Protein AF-A0A851HBV8-F1 (afdb_monomer_lite)

Structure (mmCIF, N/CA/C/O backbone):
data_AF-A0A851HBV8-F1
#
_entry.id   AF-A0A851HBV8-F1
#
loop_
_atom_site.group_PDB
_atom_site.id
_atom_site.type_symbol
_atom_site.label_atom_id
_atom_site.label_alt_id
_atom_site.label_comp_id
_atom_site.label_asym_id
_atom_site.label_entity_id
_atom_site.label_seq_id
_atom_site.pdbx_PDB_ins_code
_atom_site.Cartn_x
_atom_site.Cartn_y
_atom_site.Cartn_z
_atom_site.occupancy
_atom_site.B_iso_or_equiv
_atom_site.auth_seq_id
_atom_site.auth_comp_id
_atom_site.auth_asym_id
_atom_site.auth_atom_id
_atom_s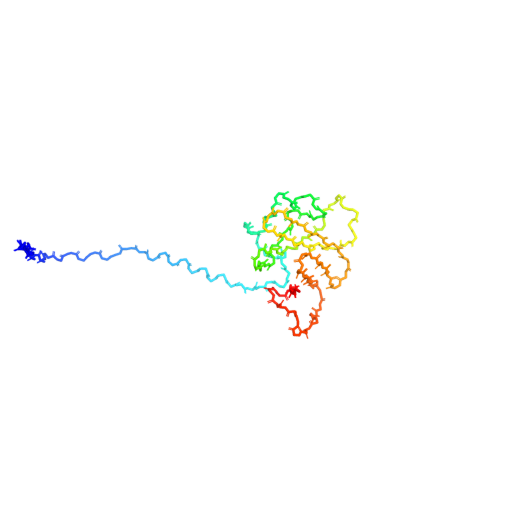ite.pdbx_PDB_model_num
ATOM 1 N N . MET A 1 1 ? -35.107 -44.841 36.735 1.00 39.03 1 MET A N 1
ATOM 2 C CA . MET A 1 1 ? -34.154 -45.216 37.810 1.00 39.03 1 MET A CA 1
ATOM 3 C C . MET A 1 1 ? -33.209 -46.276 37.234 1.00 39.03 1 MET A C 1
ATOM 5 O O . MET A 1 1 ? -33.694 -47.333 36.878 1.00 39.03 1 MET A O 1
ATOM 9 N N . LYS A 1 2 ? -32.027 -45.900 36.720 1.00 40.59 2 LYS A N 1
ATOM 10 C CA . LYS A 1 2 ? -30.672 -45.959 37.332 1.00 40.59 2 LYS A CA 1
ATOM 11 C C . LYS A 1 2 ? -30.175 -47.364 37.745 1.00 40.59 2 LYS A C 1
ATOM 13 O O . LYS A 1 2 ? -30.624 -47.878 38.761 1.00 40.59 2 LYS A O 1
ATOM 18 N N . LYS A 1 3 ? -29.166 -47.874 37.018 1.00 36.28 3 LYS A N 1
ATOM 19 C CA . LYS A 1 3 ? -27.883 -48.464 37.493 1.00 36.28 3 LYS A CA 1
ATOM 20 C C . LYS A 1 3 ? -27.018 -48.762 36.248 1.00 36.28 3 LYS A C 1
ATOM 22 O O . LYS A 1 3 ? -27.379 -49.621 35.462 1.00 36.28 3 LYS A O 1
ATOM 27 N N . ILE A 1 4 ? -26.148 -47.837 35.833 1.00 41.16 4 ILE A N 1
ATOM 28 C CA . ILE A 1 4 ? -24.715 -47.715 36.187 1.00 41.16 4 ILE A CA 1
ATOM 29 C C . ILE A 1 4 ? -23.929 -48.984 35.807 1.00 41.16 4 ILE A C 1
ATOM 31 O O . ILE A 1 4 ? -23.962 -49.968 36.539 1.00 41.16 4 ILE A O 1
ATOM 35 N N . LEU A 1 5 ? -23.199 -48.914 34.688 1.00 40.22 5 LEU A N 1
ATOM 36 C CA . LEU A 1 5 ? -22.133 -49.846 34.317 1.00 40.22 5 LEU A CA 1
ATOM 37 C C . LEU A 1 5 ? -20.806 -49.227 34.800 1.00 40.22 5 LEU A C 1
ATOM 39 O O . LEU A 1 5 ? -20.427 -48.158 34.322 1.00 40.22 5 LEU A O 1
ATOM 43 N N . ILE A 1 6 ? -20.153 -49.840 35.792 1.00 45.91 6 ILE A N 1
ATOM 44 C CA . ILE A 1 6 ? -18.807 -49.460 36.257 1.00 45.91 6 ILE A CA 1
ATOM 45 C C . ILE A 1 6 ? -17.784 -50.365 35.570 1.00 45.91 6 ILE A C 1
ATOM 47 O O . ILE A 1 6 ? -18.019 -51.555 35.387 1.00 45.91 6 ILE A O 1
ATOM 51 N N . GLN A 1 7 ? -16.681 -49.731 35.184 1.00 43.38 7 GLN A N 1
ATOM 52 C CA . GLN A 1 7 ? -15.511 -50.245 34.487 1.00 43.38 7 GLN A CA 1
ATOM 53 C C . GLN A 1 7 ? -14.809 -51.416 35.182 1.00 43.38 7 GLN A C 1
ATOM 55 O O . GLN A 1 7 ? -14.631 -51.393 36.398 1.00 43.38 7 GLN A O 1
ATOM 60 N N . ASP A 1 8 ? -14.256 -52.319 34.368 1.00 44.28 8 ASP A N 1
ATOM 61 C CA . ASP A 1 8 ? -13.096 -53.123 34.743 1.00 44.28 8 ASP A CA 1
ATOM 62 C C . ASP A 1 8 ? -11.832 -52.558 34.092 1.00 44.28 8 ASP A C 1
ATOM 64 O O . ASP A 1 8 ? -11.701 -52.416 32.876 1.00 44.28 8 ASP A O 1
ATOM 68 N N . ASN A 1 9 ? -10.907 -52.209 34.973 1.00 44.78 9 ASN A N 1
ATOM 69 C CA . ASN A 1 9 ? -9.621 -51.593 34.735 1.00 44.78 9 ASN A CA 1
ATOM 70 C C . ASN A 1 9 ? -8.567 -52.712 34.660 1.00 44.78 9 ASN A C 1
ATOM 72 O O . ASN A 1 9 ? -8.373 -53.422 35.647 1.00 44.78 9 ASN A O 1
ATOM 76 N N . LYS A 1 10 ? -7.863 -52.884 33.533 1.00 38.84 10 LYS A N 1
ATOM 77 C CA . LYS A 1 10 ? -6.617 -53.674 33.497 1.00 38.84 10 LYS A CA 1
ATOM 78 C C . LYS A 1 10 ? -5.538 -52.968 32.683 1.00 38.84 10 LYS A C 1
ATOM 80 O O . LYS A 1 10 ? -5.458 -53.077 31.466 1.00 38.84 10 LYS A O 1
ATOM 85 N N . LEU A 1 11 ? -4.701 -52.256 33.430 1.00 44.09 11 LEU A N 1
ATOM 86 C CA . LEU A 1 11 ? -3.399 -51.735 33.033 1.00 44.09 11 LEU A CA 1
ATOM 87 C C . LEU A 1 11 ? -2.348 -52.864 32.954 1.00 44.09 11 LEU A C 1
ATOM 89 O O . LEU A 1 11 ? -2.159 -53.593 33.927 1.00 44.09 11 LEU A O 1
ATOM 93 N N . GLY A 1 12 ? -1.572 -52.874 31.862 1.00 38.16 12 GLY A N 1
ATOM 94 C CA . GLY A 1 12 ? -0.159 -53.300 31.811 1.00 38.16 12 GLY A CA 1
ATOM 95 C C . GLY A 1 12 ? 0.157 -54.555 30.970 1.00 38.16 12 GLY A C 1
ATOM 96 O O . GLY A 1 12 ? -0.717 -55.409 30.850 1.00 38.16 12 GLY A O 1
ATOM 97 N N . PRO A 1 13 ? 1.393 -54.720 30.427 1.00 40.16 13 PRO A N 1
ATOM 98 C CA . PRO A 1 13 ? 2.624 -53.968 30.708 1.00 40.16 13 PRO A CA 1
ATOM 99 C C . PRO A 1 13 ? 3.348 -53.366 29.473 1.00 40.16 13 PRO A C 1
ATOM 101 O O . PRO A 1 13 ? 3.500 -53.985 28.430 1.00 40.16 13 PRO A O 1
ATOM 104 N N . LYS A 1 14 ? 3.877 -52.153 29.674 1.00 44.41 14 LYS A N 1
ATOM 105 C CA . LYS A 1 14 ? 5.171 -51.619 29.204 1.00 44.41 14 LYS A CA 1
ATOM 106 C C . LYS A 1 14 ? 5.765 -52.191 27.899 1.00 44.41 14 LYS A C 1
ATOM 108 O O . LYS A 1 14 ? 6.523 -53.155 27.922 1.00 44.41 14 LYS A O 1
ATOM 113 N N . THR A 1 15 ? 5.643 -51.438 26.809 1.00 42.94 15 THR A N 1
ATOM 114 C CA . THR A 1 15 ? 6.781 -51.235 25.898 1.00 42.94 15 THR A CA 1
ATOM 115 C C . THR A 1 15 ? 6.787 -49.779 25.462 1.00 42.94 15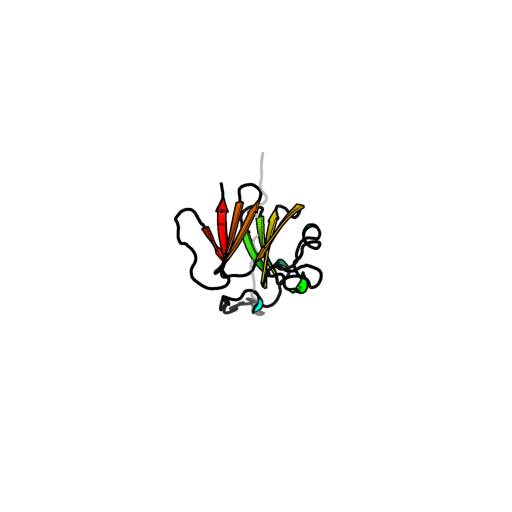 THR A C 1
ATOM 117 O O . THR A 1 15 ? 5.955 -49.323 24.687 1.00 42.94 15 THR A O 1
ATOM 120 N N . VAL A 1 16 ? 7.703 -49.040 26.077 1.00 49.28 16 VAL A N 1
ATOM 121 C CA . VAL A 1 16 ? 8.111 -47.697 25.688 1.00 49.28 16 VAL A CA 1
ATOM 122 C C . VAL A 1 16 ? 8.919 -47.848 24.404 1.00 49.28 16 VAL A C 1
ATOM 124 O O . VAL A 1 16 ? 9.991 -48.444 24.440 1.00 49.28 16 VAL A O 1
ATOM 127 N N . VAL A 1 17 ? 8.430 -47.304 23.293 1.00 46.03 17 VAL A N 1
ATOM 128 C CA . VAL A 1 17 ? 9.292 -46.874 22.188 1.00 46.03 17 VAL A CA 1
ATOM 129 C C . VAL A 1 17 ? 8.889 -45.446 21.868 1.00 46.03 17 VAL A C 1
ATOM 131 O O . VAL A 1 17 ? 7.913 -45.174 21.177 1.00 46.03 17 VAL A O 1
ATOM 134 N N . ALA A 1 18 ? 9.625 -44.541 22.502 1.00 48.31 18 ALA A N 1
ATOM 135 C CA . ALA A 1 18 ? 9.725 -43.151 22.122 1.00 48.31 18 ALA A CA 1
ATOM 136 C C . ALA A 1 18 ? 10.506 -43.050 20.806 1.00 48.31 18 ALA A C 1
ATOM 138 O O . ALA A 1 18 ? 11.498 -43.757 20.641 1.00 48.31 18 ALA A O 1
ATOM 139 N N . ALA A 1 19 ? 10.033 -42.162 19.933 1.00 42.09 19 ALA A N 1
ATOM 140 C CA . ALA A 1 19 ? 10.662 -41.515 18.774 1.00 42.09 19 ALA A CA 1
ATOM 141 C C . ALA A 1 19 ? 9.524 -41.360 17.749 1.00 42.09 19 ALA A C 1
ATOM 143 O O . ALA A 1 19 ? 8.840 -42.322 17.423 1.00 42.09 19 ALA A O 1
ATOM 144 N N . THR A 1 20 ? 9.204 -40.176 17.239 1.00 47.41 20 THR A N 1
ATOM 145 C CA . THR A 1 20 ? 10.055 -39.542 16.236 1.00 47.41 20 THR A CA 1
ATOM 146 C C . THR A 1 20 ? 9.422 -38.197 15.852 1.00 47.41 20 THR A C 1
ATOM 148 O O . THR A 1 20 ? 8.295 -38.157 15.372 1.00 47.41 20 THR A O 1
ATOM 151 N N . ILE A 1 21 ? 10.218 -37.143 16.053 1.00 56.66 21 ILE A N 1
ATOM 152 C CA . ILE A 1 21 ? 10.291 -35.878 15.303 1.00 56.66 21 ILE A CA 1
ATOM 153 C C . ILE A 1 21 ? 9.206 -34.819 15.571 1.00 56.66 21 ILE A C 1
ATOM 155 O O . ILE A 1 21 ? 8.151 -34.761 14.948 1.00 56.66 21 ILE A O 1
ATOM 159 N N . CYS A 1 22 ? 9.590 -33.879 16.442 1.00 45.09 22 CYS A N 1
ATOM 160 C CA . CYS A 1 22 ? 9.208 -32.475 16.355 1.00 45.09 22 CYS A CA 1
ATOM 161 C C . CYS A 1 22 ? 9.468 -31.940 14.939 1.00 45.09 22 CYS A C 1
ATOM 163 O O . CYS A 1 22 ? 10.625 -31.792 14.551 1.00 45.09 22 CYS A O 1
ATOM 165 N N . PHE A 1 23 ? 8.419 -31.566 14.211 1.00 45.81 23 PHE A N 1
ATOM 166 C CA . PHE A 1 23 ? 8.524 -30.554 13.159 1.00 45.81 23 PHE A CA 1
ATOM 167 C C . PHE A 1 23 ? 8.077 -29.216 13.757 1.00 45.81 23 PHE A C 1
ATOM 169 O O . PHE A 1 23 ? 6.993 -28.712 13.491 1.00 45.81 23 PHE A O 1
ATOM 176 N N . ILE A 1 24 ? 8.907 -28.663 14.645 1.00 52.72 24 ILE A N 1
ATOM 177 C CA . ILE A 1 24 ? 8.851 -27.229 14.923 1.00 52.72 24 ILE A CA 1
ATOM 178 C C . ILE A 1 24 ? 9.662 -26.614 13.790 1.00 52.72 24 ILE A C 1
ATOM 180 O O . ILE A 1 24 ? 10.889 -26.577 13.848 1.00 52.72 24 ILE A O 1
ATOM 184 N N . ALA A 1 25 ? 8.983 -26.223 12.713 1.00 48.97 25 ALA A N 1
ATOM 185 C CA . ALA A 1 25 ? 9.558 -25.298 11.754 1.00 48.97 25 ALA A CA 1
ATOM 186 C C . ALA A 1 25 ? 9.664 -23.951 12.471 1.00 48.97 25 ALA A C 1
ATOM 188 O O . ALA A 1 25 ? 8.754 -23.127 12.436 1.00 48.97 25 ALA A O 1
ATOM 189 N N . THR A 1 26 ? 10.754 -23.768 13.210 1.00 49.62 26 THR A N 1
ATOM 190 C CA . THR A 1 26 ? 11.169 -22.464 13.703 1.00 49.62 26 THR A CA 1
ATOM 191 C C . THR A 1 26 ? 11.565 -21.663 12.469 1.00 49.62 26 THR A C 1
ATOM 193 O O . THR A 1 26 ? 12.733 -21.620 12.088 1.00 49.62 26 THR A O 1
ATOM 196 N N . PHE A 1 27 ? 10.584 -21.044 11.813 1.00 48.28 27 PHE A N 1
ATOM 197 C CA . PHE A 1 27 ? 10.839 -19.880 10.980 1.00 48.28 27 PHE A CA 1
ATOM 198 C C . PHE A 1 27 ? 11.271 -18.761 11.926 1.00 48.28 27 PHE A C 1
ATOM 200 O O . PHE A 1 27 ? 10.517 -17.856 12.257 1.00 48.28 27 PHE A O 1
ATOM 207 N N . VAL A 1 28 ? 12.523 -18.829 12.380 1.00 50.31 28 VAL A N 1
ATOM 208 C CA . VAL A 1 28 ? 13.282 -17.619 12.673 1.00 50.31 28 VAL A CA 1
ATOM 209 C C . VAL A 1 28 ? 13.703 -17.087 11.307 1.00 50.31 28 VAL A C 1
ATOM 211 O O . VAL A 1 28 ? 14.871 -17.134 10.932 1.00 50.31 28 VAL A O 1
ATOM 214 N N . ALA A 1 29 ? 12.718 -16.644 10.522 1.00 47.22 29 ALA A N 1
ATOM 215 C CA . ALA A 1 29 ? 12.991 -15.613 9.550 1.00 47.22 29 ALA A CA 1
ATOM 216 C C . ALA A 1 29 ? 13.405 -14.426 10.414 1.00 47.22 29 ALA A C 1
ATOM 218 O O . ALA A 1 29 ? 12.596 -13.851 11.141 1.00 47.22 29 ALA A O 1
ATOM 219 N N . GLY A 1 30 ? 14.706 -14.148 10.449 1.00 40.41 30 GLY A N 1
ATOM 220 C CA . GLY A 1 30 ? 15.158 -12.837 10.860 1.00 40.41 30 GLY A CA 1
ATOM 221 C C . GLY A 1 30 ? 14.538 -11.865 9.873 1.00 40.41 30 GLY A C 1
ATOM 222 O O . GLY A 1 30 ? 15.116 -11.635 8.818 1.00 40.41 30 GLY A O 1
ATOM 223 N N . CYS A 1 31 ? 13.348 -11.352 10.191 1.00 54.41 31 CYS A N 1
ATOM 224 C CA . CYS A 1 31 ? 12.794 -10.184 9.537 1.00 54.41 31 CYS A CA 1
ATOM 225 C C . CYS A 1 31 ? 13.728 -9.027 9.886 1.00 54.41 31 CYS A C 1
ATOM 227 O O . CYS A 1 31 ? 13.485 -8.264 10.817 1.00 54.41 31 CYS A O 1
ATOM 229 N N . SER A 1 32 ? 14.830 -8.891 9.152 1.00 44.34 32 SER A N 1
ATOM 230 C CA . SER A 1 32 ? 15.247 -7.556 8.767 1.00 44.34 32 SER A CA 1
ATOM 231 C C . SER A 1 32 ? 14.098 -7.040 7.913 1.00 44.34 32 SER A C 1
ATOM 233 O O . SER A 1 32 ? 14.023 -7.353 6.728 1.00 44.34 32 SER A O 1
ATOM 235 N N . THR A 1 33 ? 13.135 -6.374 8.550 1.00 54.72 33 THR A N 1
ATOM 2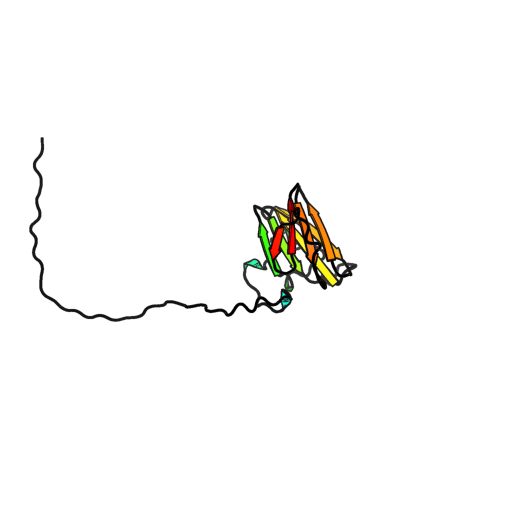36 C CA . THR A 1 33 ? 12.106 -5.613 7.853 1.00 54.72 33 THR A CA 1
ATOM 237 C C . THR A 1 33 ? 12.864 -4.601 7.006 1.00 54.72 33 THR A C 1
ATOM 239 O O . THR A 1 33 ? 13.348 -3.604 7.541 1.00 54.72 33 THR A O 1
ATOM 242 N N . SER A 1 34 ? 13.089 -4.919 5.727 1.00 58.59 34 SER A N 1
ATOM 243 C CA . SER A 1 34 ? 13.662 -3.947 4.802 1.00 58.59 34 SER A CA 1
ATOM 244 C C . SER A 1 34 ? 12.720 -2.753 4.782 1.00 58.59 34 SER A C 1
ATOM 246 O O . SER A 1 34 ? 11.499 -2.925 4.731 1.00 58.59 34 SER A O 1
ATOM 248 N N . GLU A 1 35 ? 13.287 -1.553 4.864 1.00 73.19 35 GLU A N 1
ATOM 249 C CA . GLU A 1 35 ? 12.526 -0.316 4.701 1.00 73.19 35 GLU A CA 1
ATOM 250 C C . GLU A 1 35 ? 11.981 -0.212 3.273 1.00 73.19 35 GLU A C 1
ATOM 252 O O . GLU A 1 35 ? 10.928 0.378 3.061 1.00 73.19 35 GLU A O 1
ATOM 257 N N . ASN A 1 36 ? 12.647 -0.847 2.305 1.00 82.88 36 ASN A N 1
ATOM 258 C CA . ASN A 1 36 ? 12.147 -0.965 0.949 1.00 82.88 36 ASN A CA 1
ATOM 259 C C . ASN A 1 36 ? 11.267 -2.228 0.807 1.00 82.88 36 ASN A C 1
ATOM 261 O O . ASN A 1 36 ? 11.783 -3.349 0.890 1.00 82.88 36 ASN A O 1
ATOM 265 N N . PRO A 1 37 ? 9.954 -2.089 0.543 1.00 83.31 37 PRO A N 1
ATOM 266 C CA . PRO A 1 37 ? 9.047 -3.230 0.412 1.00 83.31 37 PRO A CA 1
ATOM 267 C C . PRO A 1 37 ? 9.399 -4.144 -0.772 1.00 83.31 37 PRO A C 1
ATOM 269 O O . PRO A 1 37 ? 9.073 -5.330 -0.750 1.00 83.31 37 PRO A O 1
ATOM 272 N N . PHE A 1 38 ? 10.114 -3.641 -1.784 1.00 88.44 38 PHE A N 1
ATOM 273 C CA . PHE A 1 38 ? 10.474 -4.419 -2.974 1.00 88.44 38 PHE A CA 1
ATOM 274 C C . PHE A 1 38 ? 11.668 -5.362 -2.774 1.00 88.44 38 PHE A C 1
ATOM 276 O O . PHE A 1 38 ? 11.877 -6.242 -3.607 1.00 88.44 38 PHE A O 1
ATOM 283 N N . ASP A 1 39 ? 12.420 -5.223 -1.679 1.00 86.50 39 ASP A N 1
ATOM 284 C CA . ASP A 1 39 ? 13.537 -6.126 -1.361 1.00 86.50 39 ASP A CA 1
ATOM 285 C C . ASP A 1 39 ? 13.062 -7.462 -0.765 1.00 86.50 39 ASP A C 1
ATOM 287 O O . ASP A 1 39 ? 13.857 -8.386 -0.590 1.00 86.50 39 ASP A O 1
ATOM 291 N N . GLN A 1 40 ? 11.780 -7.553 -0.407 1.00 82.31 40 GLN A N 1
ATOM 292 C CA . GLN A 1 40 ? 11.181 -8.745 0.179 1.00 82.31 40 GLN A CA 1
ATOM 293 C C . GLN A 1 40 ? 10.734 -9.723 -0.917 1.00 82.31 40 GLN A C 1
ATOM 295 O O . GLN A 1 40 ? 10.272 -9.313 -1.994 1.00 82.31 40 GLN A O 1
ATOM 300 N N . ASP A 1 41 ? 10.860 -11.022 -0.621 1.00 88.12 41 ASP A N 1
ATOM 301 C CA . ASP A 1 41 ? 10.308 -12.089 -1.457 1.00 88.12 41 ASP A CA 1
ATOM 302 C C . ASP A 1 41 ? 8.790 -11.916 -1.581 1.00 88.12 41 ASP A C 1
ATOM 304 O O . ASP A 1 41 ? 8.116 -11.610 -0.597 1.00 88.12 41 ASP A O 1
ATOM 308 N N . ARG A 1 42 ? 8.249 -12.141 -2.786 1.00 88.31 42 ARG A N 1
ATOM 309 C CA . ARG A 1 42 ? 6.798 -12.092 -3.004 1.00 88.31 42 ARG A CA 1
ATOM 310 C C . ARG A 1 42 ? 6.083 -13.201 -2.246 1.00 88.31 42 ARG A C 1
ATOM 312 O O . ARG A 1 42 ? 6.537 -14.347 -2.219 1.00 88.31 42 ARG A O 1
ATOM 319 N N . SER A 1 43 ? 4.920 -12.859 -1.722 1.00 91.56 43 SER A N 1
ATOM 320 C CA . SER A 1 43 ? 3.978 -13.758 -1.071 1.00 91.56 43 SER A CA 1
ATOM 321 C C . SER A 1 43 ? 2.617 -13.736 -1.774 1.00 91.56 43 SER A C 1
ATOM 323 O O . SER A 1 43 ? 2.394 -12.946 -2.689 1.00 91.56 43 SER A O 1
ATOM 325 N N . ALA A 1 44 ? 1.707 -14.615 -1.349 1.00 92.44 44 ALA A N 1
ATOM 326 C CA . ALA A 1 44 ? 0.330 -14.617 -1.845 1.00 92.44 44 ALA A CA 1
ATOM 327 C C . ALA A 1 44 ? -0.431 -13.336 -1.461 1.00 92.44 44 ALA A C 1
ATOM 329 O O . ALA A 1 44 ? -1.333 -12.934 -2.184 1.00 92.44 44 ALA A O 1
ATOM 330 N N . ASP A 1 45 ? -0.035 -12.674 -0.370 1.00 91.75 45 ASP A N 1
ATOM 331 C CA . ASP A 1 45 ? -0.668 -11.433 0.083 1.00 91.75 45 ASP A CA 1
ATOM 332 C C . ASP A 1 45 ? -0.338 -10.254 -0.853 1.00 91.75 45 ASP A C 1
ATOM 334 O O . ASP A 1 45 ? -1.026 -9.245 -0.827 1.00 91.75 45 ASP A O 1
ATOM 338 N N . ASP A 1 46 ? 0.683 -10.377 -1.714 1.00 93.75 46 ASP A N 1
ATOM 339 C CA . ASP A 1 46 ? 1.071 -9.361 -2.706 1.00 93.75 46 ASP A CA 1
ATOM 340 C C . ASP A 1 46 ? 0.257 -9.429 -4.011 1.00 93.75 46 ASP A C 1
ATOM 342 O O . ASP A 1 46 ? 0.534 -8.686 -4.960 1.00 93.75 46 ASP A O 1
ATOM 346 N N . GLU A 1 47 ? -0.686 -10.364 -4.117 1.00 92.06 47 GLU A N 1
ATOM 347 C CA . GLU A 1 47 ? -1.567 -10.477 -5.274 1.00 92.06 47 GLU A CA 1
ATOM 348 C C . GLU A 1 47 ? -2.673 -9.420 -5.179 1.00 92.06 47 GLU A C 1
ATOM 350 O O . GLU A 1 47 ? -3.423 -9.369 -4.209 1.00 92.06 47 GLU A O 1
ATOM 355 N N . LEU A 1 48 ? -2.779 -8.558 -6.197 1.00 87.75 48 LEU A N 1
ATOM 356 C CA . LEU A 1 48 ? -3.914 -7.641 -6.291 1.00 87.75 48 LEU A CA 1
ATOM 357 C C . LEU A 1 48 ? -5.181 -8.430 -6.636 1.00 87.75 48 LEU A C 1
ATOM 359 O O . LEU A 1 48 ? -5.128 -9.318 -7.492 1.00 87.75 48 LEU A O 1
ATOM 363 N N . PRO A 1 49 ? -6.343 -8.064 -6.076 1.00 86.44 49 PRO A N 1
ATOM 364 C CA . PRO A 1 49 ? -7.600 -8.600 -6.560 1.00 86.44 49 PRO A CA 1
ATOM 365 C C . PRO A 1 49 ? -7.861 -8.139 -7.996 1.00 86.44 49 PRO A C 1
ATOM 367 O O . PRO A 1 49 ? -7.441 -7.060 -8.419 1.00 86.44 49 PRO A O 1
ATOM 370 N N . ALA A 1 50 ? -8.637 -8.930 -8.740 1.00 85.88 50 ALA A N 1
ATOM 371 C CA . ALA A 1 50 ? -8.939 -8.676 -10.152 1.00 85.88 50 ALA A CA 1
ATOM 372 C C . ALA A 1 50 ? -9.570 -7.291 -10.414 1.00 85.88 50 ALA A C 1
ATOM 374 O O . ALA A 1 50 ? -9.440 -6.733 -11.501 1.00 85.88 50 ALA A O 1
ATOM 375 N N . THR A 1 51 ? -10.253 -6.721 -9.417 1.00 77.75 51 THR A N 1
ATOM 376 C CA . THR A 1 51 ? -10.828 -5.367 -9.457 1.00 77.75 51 THR A CA 1
ATOM 377 C C . THR A 1 51 ? -9.766 -4.266 -9.499 1.00 77.75 51 THR A C 1
ATOM 379 O O . THR A 1 51 ? -10.054 -3.170 -9.978 1.00 77.75 51 THR A O 1
ATOM 382 N N . ALA A 1 52 ? -8.543 -4.560 -9.050 1.00 80.81 52 ALA A N 1
ATOM 383 C CA . ALA A 1 52 ? -7.404 -3.652 -9.027 1.00 80.81 52 ALA A CA 1
ATOM 384 C C . ALA A 1 52 ? -6.368 -3.904 -10.140 1.00 80.81 52 ALA A C 1
ATOM 386 O O . ALA A 1 52 ? -5.483 -3.078 -10.357 1.00 80.81 52 ALA A O 1
ATOM 387 N N . GLU A 1 53 ? -6.491 -4.982 -10.916 1.00 76.81 53 GLU A N 1
ATOM 388 C CA . GLU A 1 53 ? -5.556 -5.286 -12.013 1.00 76.81 53 GLU A CA 1
ATOM 389 C C . GLU A 1 53 ? -5.586 -4.260 -13.162 1.00 76.81 53 GLU A C 1
ATOM 391 O O . GLU A 1 53 ? -4.670 -4.216 -13.981 1.00 76.81 53 GLU A O 1
ATOM 396 N N . THR A 1 54 ? -6.630 -3.427 -13.249 1.00 74.81 54 THR A N 1
ATOM 397 C CA . THR A 1 54 ? -6.778 -2.419 -14.314 1.00 74.81 54 THR A CA 1
ATOM 398 C C . THR A 1 54 ? -6.123 -1.072 -14.003 1.00 74.81 54 THR A C 1
ATOM 400 O O . THR A 1 54 ? -6.224 -0.157 -14.823 1.00 74.81 54 THR A O 1
ATOM 403 N N . PHE A 1 55 ? -5.518 -0.911 -12.823 1.00 82.62 55 PHE A N 1
ATOM 404 C CA . PHE A 1 55 ? -4.875 0.341 -12.419 1.00 82.62 55 PHE A CA 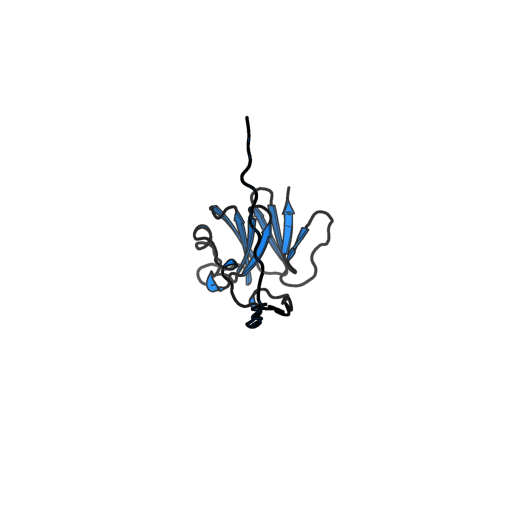1
ATOM 405 C C . PHE A 1 55 ? -3.567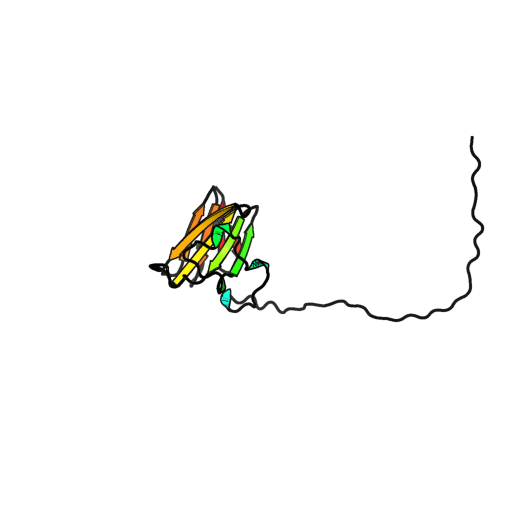 0.605 -13.160 1.00 82.62 55 PHE A C 1
ATOM 407 O O . PHE A 1 55 ? -3.008 -0.263 -13.831 1.00 82.62 55 PHE A O 1
ATOM 414 N N . ALA A 1 56 ? -3.063 1.830 -13.026 1.00 80.00 56 ALA A N 1
ATOM 415 C CA . ALA A 1 56 ? -1.779 2.236 -13.571 1.00 80.00 56 ALA A CA 1
ATOM 416 C C . ALA A 1 56 ? -0.581 1.588 -12.849 1.00 80.00 56 ALA A C 1
ATOM 418 O O . ALA A 1 56 ? 0.551 1.915 -13.194 1.00 80.00 56 ALA A O 1
ATOM 419 N N . ALA A 1 57 ? -0.796 0.630 -11.944 1.00 85.75 57 ALA A N 1
ATOM 420 C CA . ALA A 1 57 ? 0.205 -0.138 -11.216 1.00 85.75 57 ALA A CA 1
ATOM 421 C C . ALA A 1 57 ? 0.646 -1.413 -11.962 1.00 85.75 57 ALA A C 1
ATOM 423 O O . ALA A 1 57 ? -0.152 -2.109 -12.585 1.00 85.75 57 ALA A O 1
ATOM 424 N N . ASN A 1 58 ? 1.932 -1.756 -11.877 1.00 89.19 58 ASN A N 1
ATOM 425 C CA . ASN A 1 58 ? 2.466 -3.011 -12.393 1.00 89.19 58 ASN A CA 1
ATOM 426 C C . ASN A 1 58 ? 2.215 -4.150 -11.381 1.00 89.19 58 ASN A C 1
ATOM 428 O O . ASN A 1 58 ? 2.881 -4.175 -10.336 1.00 89.19 58 ASN A O 1
ATOM 432 N N . PRO A 1 59 ? 1.346 -5.132 -11.698 1.00 88.88 59 PRO A N 1
ATOM 433 C CA . PRO A 1 59 ? 0.954 -6.192 -10.765 1.00 88.88 59 PRO A CA 1
ATOM 434 C C . PRO A 1 59 ? 2.117 -7.108 -10.359 1.00 88.88 59 PRO A C 1
ATOM 436 O O . PRO A 1 59 ? 2.077 -7.746 -9.310 1.00 88.88 59 PRO A O 1
ATOM 439 N N . GLU A 1 60 ? 3.190 -7.162 -11.154 1.00 89.69 60 GLU A N 1
ATOM 440 C CA . GLU A 1 60 ? 4.379 -7.956 -10.825 1.00 89.69 60 GLU A CA 1
ATOM 441 C C . GLU A 1 60 ? 5.237 -7.327 -9.719 1.00 89.69 60 GLU A C 1
ATOM 443 O O . GLU A 1 60 ? 6.077 -7.985 -9.098 1.00 89.69 60 GLU A O 1
ATOM 448 N N . THR A 1 61 ? 5.026 -6.036 -9.475 1.00 91.62 61 THR A N 1
ATOM 449 C CA . THR A 1 61 ? 5.786 -5.249 -8.502 1.00 91.62 61 THR A CA 1
ATOM 450 C C . THR A 1 61 ? 4.994 -4.961 -7.243 1.00 91.62 61 THR A C 1
ATOM 452 O O . THR A 1 61 ? 5.576 -4.448 -6.295 1.00 91.62 61 THR A O 1
ATOM 455 N N . THR A 1 62 ? 3.708 -5.313 -7.212 1.00 93.19 62 THR A N 1
ATOM 456 C CA . THR A 1 62 ? 2.848 -5.111 -6.051 1.00 93.19 62 THR A CA 1
ATOM 457 C C . THR A 1 62 ? 3.473 -5.709 -4.797 1.00 93.19 62 THR A C 1
ATOM 459 O O . THR A 1 62 ? 4.033 -6.812 -4.820 1.00 93.19 62 THR A O 1
ATOM 462 N N . ARG A 1 63 ? 3.385 -4.955 -3.704 1.00 94.50 63 ARG A N 1
ATOM 463 C CA . ARG A 1 63 ? 3.673 -5.393 -2.345 1.00 94.50 63 ARG A CA 1
ATOM 464 C C . ARG A 1 63 ? 2.546 -4.974 -1.423 1.00 94.50 63 ARG A C 1
ATOM 466 O O . ARG A 1 63 ? 2.200 -3.791 -1.397 1.00 94.50 63 ARG A O 1
ATOM 473 N N . ASN A 1 64 ? 1.998 -5.920 -0.672 1.00 94.62 64 ASN A N 1
ATOM 474 C CA . ASN A 1 64 ? 1.086 -5.605 0.413 1.00 94.62 64 ASN A CA 1
ATOM 475 C C . ASN A 1 64 ? 1.888 -4.999 1.563 1.00 94.62 64 ASN A C 1
ATOM 477 O O . ASN A 1 64 ? 2.880 -5.552 2.035 1.00 94.62 64 ASN A O 1
ATOM 481 N N . LEU A 1 65 ? 1.489 -3.800 1.966 1.00 93.75 65 LEU A N 1
ATOM 482 C CA . LEU A 1 65 ? 2.111 -3.081 3.063 1.00 93.75 65 LEU A CA 1
ATOM 483 C C . LEU A 1 65 ? 1.456 -3.440 4.394 1.00 93.75 65 LEU A C 1
ATOM 485 O O . LEU A 1 65 ? 2.144 -3.529 5.412 1.00 93.75 65 LEU A O 1
ATOM 489 N N . SER A 1 66 ? 0.125 -3.542 4.402 1.00 94.75 66 SER A N 1
ATOM 490 C CA . SER A 1 66 ? -0.670 -3.875 5.578 1.00 94.75 66 SER A CA 1
ATOM 491 C C . SER A 1 66 ? -2.141 -4.096 5.223 1.00 94.75 66 SER A C 1
ATOM 493 O O . SER A 1 66 ? -2.618 -3.660 4.173 1.00 94.75 66 SER A O 1
ATOM 495 N N . THR A 1 67 ? -2.873 -4.650 6.185 1.00 94.12 67 THR A N 1
ATOM 496 C CA . THR A 1 67 ? -4.335 -4.746 6.195 1.00 94.12 67 THR A CA 1
ATOM 497 C C . THR A 1 67 ? -4.859 -4.065 7.459 1.00 94.12 67 THR A C 1
ATOM 499 O O . THR A 1 67 ? -4.311 -4.266 8.546 1.00 94.12 67 THR A O 1
ATOM 502 N N . TYR A 1 68 ? -5.919 -3.267 7.337 1.00 92.00 68 TYR A N 1
ATOM 503 C CA . TYR A 1 68 ? -6.593 -2.600 8.453 1.00 92.00 68 TYR A CA 1
ATOM 504 C C . TYR A 1 68 ? -8.100 -2.583 8.227 1.00 92.00 68 TYR A C 1
ATOM 506 O O . TYR A 1 68 ? -8.570 -2.064 7.217 1.00 92.00 68 TYR A O 1
ATOM 514 N N . ASP A 1 69 ? -8.855 -3.136 9.175 1.00 91.69 69 ASP A N 1
ATOM 515 C CA . ASP A 1 69 ? -10.289 -3.398 9.026 1.00 91.69 69 ASP A CA 1
ATOM 516 C C . ASP A 1 69 ? -10.598 -4.173 7.730 1.00 91.69 69 ASP A C 1
ATOM 518 O O . ASP A 1 69 ? -10.148 -5.309 7.581 1.00 91.69 69 ASP A O 1
ATOM 522 N N . ASN A 1 70 ? -11.364 -3.586 6.809 1.00 92.12 70 ASN A N 1
ATOM 523 C CA . ASN A 1 70 ? -11.698 -4.144 5.498 1.00 92.12 70 ASN A CA 1
ATOM 524 C C . ASN A 1 70 ? -10.843 -3.563 4.356 1.00 92.12 70 ASN A C 1
ATOM 526 O O . ASN A 1 70 ? -11.172 -3.765 3.186 1.00 92.12 70 ASN A O 1
ATOM 530 N N . PHE A 1 71 ? -9.764 -2.846 4.691 1.00 94.81 71 PHE A N 1
ATOM 531 C CA . PHE A 1 71 ? -8.865 -2.216 3.734 1.00 94.81 71 PHE A CA 1
ATOM 532 C C . PHE A 1 71 ? -7.516 -2.924 3.650 1.00 94.81 71 PHE A C 1
ATOM 534 O O . PHE A 1 71 ? -6.873 -3.207 4.662 1.00 94.81 71 PHE A O 1
ATOM 541 N N . GLU A 1 72 ? -7.039 -3.106 2.429 1.00 95.12 72 GLU A N 1
ATOM 542 C CA . GLU A 1 72 ? -5.691 -3.556 2.116 1.00 95.12 72 GLU A CA 1
ATOM 543 C C . GLU A 1 72 ? -4.925 -2.438 1.416 1.00 95.12 72 GLU A C 1
ATOM 545 O O . GLU A 1 72 ? -5.445 -1.746 0.536 1.00 95.12 72 GLU A O 1
ATOM 550 N N . PHE A 1 73 ? -3.675 -2.248 1.828 1.00 95.25 73 PHE A N 1
ATOM 551 C CA . PHE A 1 73 ? -2.821 -1.172 1.346 1.00 95.25 73 PHE A CA 1
ATOM 552 C C . PHE A 1 73 ? -1.655 -1.773 0.584 1.00 95.25 73 PHE A C 1
ATOM 554 O O . PHE A 1 73 ? -0.872 -2.540 1.145 1.00 95.25 73 PHE A O 1
ATOM 561 N N . PHE A 1 74 ? -1.497 -1.376 -0.673 1.00 95.19 74 PHE A N 1
ATOM 562 C CA . PHE A 1 74 ? -0.447 -1.894 -1.540 1.00 95.19 74 PHE A CA 1
ATOM 563 C C . PHE A 1 74 ? 0.425 -0.777 -2.088 1.00 95.19 74 PHE A C 1
ATOM 565 O O . PHE A 1 74 ? -0.037 0.339 -2.308 1.00 95.19 74 PHE A O 1
ATOM 572 N N . ILE A 1 75 ? 1.676 -1.103 -2.383 1.00 93.88 75 ILE A N 1
ATOM 573 C CA . ILE A 1 75 ? 2.560 -0.259 -3.183 1.00 93.88 75 ILE A CA 1
ATOM 574 C C . ILE A 1 75 ? 3.016 -1.025 -4.419 1.00 93.88 75 ILE A C 1
ATOM 576 O O . ILE A 1 75 ? 3.260 -2.228 -4.358 1.00 93.88 75 ILE A O 1
ATOM 580 N N . ALA A 1 76 ? 3.152 -0.333 -5.541 1.00 93.25 76 ALA A N 1
ATOM 581 C CA . ALA A 1 76 ? 3.648 -0.906 -6.783 1.00 93.25 76 ALA A CA 1
ATOM 582 C C . ALA A 1 76 ? 4.451 0.131 -7.573 1.00 93.25 76 ALA A C 1
ATOM 584 O O . ALA A 1 76 ? 4.295 1.336 -7.381 1.00 93.25 76 ALA A O 1
ATOM 585 N N . GLN A 1 77 ? 5.290 -0.334 -8.494 1.00 91.19 77 GLN A N 1
ATOM 586 C CA . GLN A 1 77 ? 5.811 0.523 -9.556 1.00 91.19 77 GLN A CA 1
ATOM 587 C C . GLN A 1 77 ? 4.702 0.790 -10.584 1.00 91.19 77 GLN A C 1
ATOM 589 O O . GLN A 1 77 ? 3.836 -0.069 -10.775 1.00 91.19 77 GLN A O 1
ATOM 594 N N . PRO A 1 78 ? 4.722 1.926 -11.292 1.00 90.00 78 PRO A N 1
ATOM 595 C CA . PRO A 1 78 ? 3.790 2.169 -12.381 1.00 90.00 78 PRO A CA 1
ATOM 596 C C . PRO A 1 78 ? 3.942 1.143 -13.515 1.00 90.00 78 PRO A C 1
ATOM 598 O O . PRO A 1 78 ? 5.035 0.671 -13.837 1.00 90.00 78 PRO A O 1
ATOM 601 N N . SER A 1 79 ? 2.831 0.820 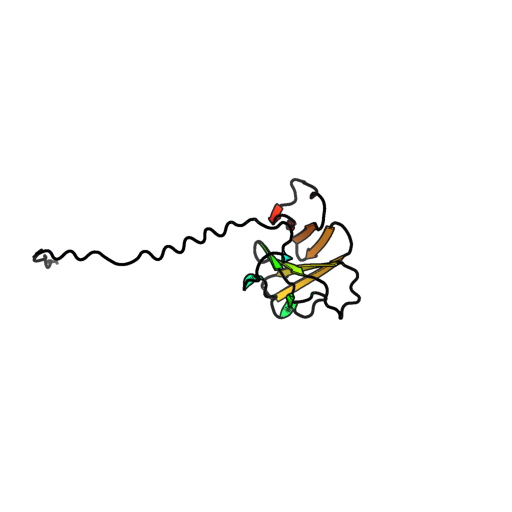-14.164 1.00 86.06 79 SER A N 1
ATOM 602 C CA . SER A 1 79 ? 2.778 0.077 -15.419 1.00 86.06 79 SER A CA 1
ATOM 603 C C . SER A 1 79 ? 3.285 0.943 -16.577 1.00 86.06 79 SER A C 1
ATOM 605 O O . SER A 1 79 ? 3.039 2.145 -16.639 1.00 86.06 79 SER A O 1
ATOM 607 N N . SER A 1 80 ? 3.943 0.322 -17.559 1.00 70.62 80 SER A N 1
ATOM 608 C CA . SER A 1 80 ? 4.472 1.012 -18.749 1.00 70.62 80 SER A CA 1
ATOM 609 C C . SER A 1 80 ? 3.403 1.645 -19.651 1.00 70.62 80 SER A C 1
ATOM 611 O O . SER A 1 80 ? 3.739 2.358 -20.592 1.00 70.62 80 SER A O 1
ATOM 613 N N . SER A 1 81 ? 2.129 1.312 -19.434 1.00 59.94 81 SER A N 1
ATOM 614 C CA . SER A 1 81 ? 0.974 1.825 -20.181 1.00 59.94 81 SER A CA 1
ATOM 615 C C . SER A 1 81 ? 0.347 3.070 -19.562 1.00 59.94 81 SER A C 1
ATOM 617 O O . SER A 1 81 ? -0.492 3.697 -20.206 1.00 59.94 81 SER A O 1
ATOM 619 N N . ALA A 1 82 ? 0.715 3.411 -18.330 1.00 55.47 82 ALA A N 1
ATOM 620 C CA . ALA A 1 82 ? 0.284 4.644 -17.708 1.00 55.47 82 ALA A CA 1
ATOM 621 C C . ALA A 1 82 ? 1.154 5.795 -18.220 1.00 55.47 82 ALA A C 1
ATOM 623 O O . ALA A 1 82 ? 2.368 5.644 -18.341 1.00 55.47 82 ALA A O 1
ATOM 624 N N . ASP A 1 83 ? 0.555 6.958 -18.476 1.00 54.94 83 ASP A N 1
ATOM 625 C CA . ASP A 1 83 ? 1.268 8.239 -18.558 1.00 54.94 83 ASP A CA 1
ATOM 626 C C . ASP A 1 83 ? 1.855 8.555 -17.163 1.00 54.94 83 ASP A C 1
ATOM 628 O O . ASP A 1 83 ? 1.379 9.450 -16.469 1.00 54.94 83 ASP A O 1
ATOM 632 N N . SER A 1 84 ? 2.780 7.725 -16.676 1.00 55.84 84 SER A N 1
ATOM 633 C CA . SER A 1 84 ? 3.089 7.545 -15.259 1.00 55.84 84 SER A CA 1
ATOM 634 C C . SER A 1 84 ? 3.727 8.803 -14.674 1.00 55.84 84 SER A C 1
ATOM 636 O O . SER A 1 84 ? 4.928 9.020 -14.802 1.00 55.84 84 SER A O 1
ATOM 638 N N . GLN A 1 85 ? 2.897 9.629 -14.034 1.00 61.91 85 GLN A N 1
ATOM 639 C CA . GLN A 1 85 ? 3.253 10.850 -13.300 1.00 61.91 85 GLN A CA 1
ATOM 640 C C . GLN A 1 85 ? 3.872 10.529 -11.920 1.00 61.91 85 GLN A C 1
ATOM 642 O O . GLN A 1 85 ? 3.526 11.168 -10.927 1.00 61.91 85 GLN A O 1
ATOM 647 N N . GLY A 1 86 ? 4.706 9.488 -11.817 1.00 71.12 86 GLY A N 1
ATOM 648 C CA . GLY A 1 86 ? 5.194 8.995 -10.529 1.00 71.12 86 GLY A CA 1
ATOM 649 C C . GLY A 1 86 ? 6.204 7.860 -10.607 1.00 71.12 86 GLY A C 1
ATOM 650 O O . GLY A 1 86 ? 6.246 7.140 -11.601 1.00 71.12 86 GLY A O 1
ATOM 651 N N . ASP A 1 87 ? 6.965 7.678 -9.524 1.00 84.75 87 ASP A N 1
ATOM 652 C CA . ASP A 1 87 ? 7.919 6.571 -9.358 1.00 84.75 87 ASP A CA 1
ATOM 653 C C . ASP A 1 87 ? 7.276 5.342 -8.698 1.00 84.75 87 ASP A C 1
ATOM 655 O O . ASP A 1 87 ? 7.701 4.213 -8.943 1.00 84.75 87 ASP A O 1
ATOM 659 N N . LEU A 1 88 ? 6.239 5.553 -7.878 1.00 90.19 88 LEU A N 1
ATOM 660 C CA . LEU A 1 88 ? 5.438 4.509 -7.237 1.00 90.19 88 LEU A CA 1
ATOM 661 C C . LEU A 1 88 ? 3.948 4.874 -7.255 1.00 90.19 88 LEU A C 1
ATOM 663 O O . LEU A 1 88 ? 3.569 6.039 -7.401 1.00 90.19 88 LEU A O 1
ATOM 667 N N . CYS A 1 89 ? 3.118 3.856 -7.058 1.00 92.19 89 CYS A N 1
ATOM 668 C CA . CYS A 1 89 ? 1.673 3.941 -6.915 1.00 92.19 89 CYS A CA 1
ATOM 669 C C . CYS A 1 89 ? 1.256 3.301 -5.590 1.00 92.19 89 CYS A C 1
ATOM 671 O O . CYS A 1 89 ? 1.617 2.155 -5.319 1.00 92.19 89 CYS A O 1
ATOM 673 N N . LEU A 1 90 ? 0.503 4.043 -4.778 1.00 93.81 90 LEU A N 1
ATOM 674 C CA . LEU A 1 90 ? -0.160 3.555 -3.571 1.00 93.81 90 LEU A CA 1
ATOM 675 C C . LEU A 1 90 ? -1.595 3.177 -3.930 1.00 93.81 90 LEU A C 1
ATOM 677 O O . LEU A 1 90 ? -2.312 3.973 -4.542 1.00 93.81 90 LEU A O 1
ATOM 681 N N . LEU A 1 91 ? -2.011 1.984 -3.523 1.00 94.50 91 LEU A N 1
ATOM 682 C CA . LEU A 1 91 ? -3.357 1.479 -3.734 1.00 94.50 91 LEU A CA 1
ATOM 683 C C . LEU A 1 91 ? -4.030 1.204 -2.393 1.00 94.50 91 LEU A C 1
ATOM 685 O O . LEU A 1 91 ? -3.396 0.711 -1.459 1.00 94.50 91 LEU A O 1
ATOM 689 N N . ILE A 1 92 ? -5.323 1.504 -2.330 1.00 95.00 92 ILE A N 1
ATOM 690 C CA . ILE A 1 92 ? -6.221 1.053 -1.269 1.00 95.00 92 ILE A CA 1
ATOM 691 C C . ILE A 1 92 ? -7.280 0.174 -1.916 1.00 95.00 92 ILE A C 1
ATOM 693 O O . ILE A 1 92 ? -7.952 0.622 -2.847 1.00 95.00 92 ILE A O 1
ATOM 697 N N . VAL A 1 93 ? -7.445 -1.038 -1.403 1.00 93.69 93 VAL A N 1
ATOM 698 C CA . VAL A 1 93 ? -8.496 -1.979 -1.791 1.00 93.69 93 VAL A CA 1
ATOM 699 C C . VAL A 1 93 ? -9.429 -2.182 -0.602 1.00 93.69 93 VAL A C 1
ATOM 701 O O . VAL A 1 93 ? -8.961 -2.398 0.505 1.00 93.69 93 VAL A O 1
ATOM 704 N N . GLU A 1 94 ? -10.737 -2.115 -0.825 1.00 92.19 94 GLU A N 1
ATOM 705 C CA . GLU A 1 94 ? -11.783 -2.363 0.166 1.00 92.19 94 GLU A CA 1
ATOM 706 C C . GLU A 1 94 ? -12.613 -3.589 -0.231 1.00 92.19 94 GLU A C 1
ATOM 708 O O . GLU A 1 94 ? -13.226 -3.603 -1.309 1.00 92.19 94 GLU A O 1
ATOM 713 N N . ASP A 1 95 ? -12.649 -4.596 0.649 1.00 87.25 95 ASP A N 1
ATOM 714 C CA . ASP A 1 95 ? -13.434 -5.836 0.505 1.00 87.25 95 ASP A CA 1
ATOM 715 C C . ASP A 1 95 ? -13.281 -6.532 -0.869 1.00 87.25 95 ASP A C 1
ATOM 717 O O . ASP A 1 95 ? -14.244 -7.101 -1.382 1.00 87.25 95 ASP A O 1
ATOM 721 N N . ASP A 1 96 ? -12.111 -6.442 -1.515 1.00 80.94 96 ASP A N 1
ATOM 722 C CA . ASP A 1 96 ? -11.844 -6.906 -2.894 1.00 80.94 96 ASP A CA 1
ATOM 723 C C . ASP A 1 96 ? -12.745 -6.294 -3.989 1.00 80.94 96 ASP A C 1
ATOM 725 O O . ASP A 1 96 ? -12.694 -6.689 -5.159 1.00 80.94 96 ASP A O 1
ATOM 729 N N . ILE A 1 97 ? -13.592 -5.323 -3.644 1.00 79.81 97 ILE A N 1
ATOM 730 C CA . ILE A 1 97 ? -14.651 -4.800 -4.517 1.00 79.81 97 ILE A CA 1
ATOM 731 C C . ILE A 1 97 ? -14.266 -3.440 -5.079 1.00 79.81 97 ILE A C 1
ATOM 733 O O . ILE A 1 97 ? -14.441 -3.190 -6.274 1.00 79.81 97 ILE A O 1
ATOM 737 N N . THR A 1 98 ? -13.782 -2.553 -4.214 1.00 84.12 98 THR A N 1
ATOM 738 C CA . THR A 1 98 ? -13.470 -1.173 -4.583 1.00 84.12 98 THR A CA 1
ATOM 739 C C . THR A 1 98 ? -11.992 -0.950 -4.401 1.00 84.12 98 THR A C 1
ATOM 741 O O . THR A 1 98 ? -11.448 -1.248 -3.348 1.00 84.12 98 THR A O 1
ATOM 744 N N . ALA A 1 99 ? -11.341 -0.390 -5.407 1.00 88.31 99 ALA A N 1
ATOM 745 C CA . ALA A 1 99 ? -9.940 -0.046 -5.307 1.00 88.31 99 ALA A CA 1
ATOM 746 C C . ALA A 1 99 ? -9.713 1.376 -5.817 1.00 88.31 99 ALA A C 1
ATOM 748 O O . ALA A 1 99 ? -10.420 1.862 -6.701 1.00 88.31 99 ALA A O 1
ATOM 749 N N . THR A 1 100 ? -8.783 2.078 -5.181 1.00 91.56 100 THR A N 1
ATOM 750 C CA . THR A 1 100 ? -8.383 3.443 -5.533 1.00 91.56 100 THR A CA 1
ATOM 751 C C . THR A 1 100 ? -6.867 3.487 -5.595 1.00 91.56 100 THR A C 1
ATOM 753 O O . THR A 1 100 ? -6.194 2.899 -4.751 1.00 91.56 100 THR A O 1
ATOM 756 N N . GLU A 1 101 ? -6.336 4.209 -6.573 1.00 92.00 101 GLU A N 1
ATOM 757 C CA . GLU A 1 101 ? -4.905 4.363 -6.808 1.00 92.00 101 GLU A CA 1
ATOM 758 C C . GLU A 1 101 ? -4.510 5.844 -6.790 1.00 92.00 101 GLU A C 1
ATOM 760 O O . GLU A 1 101 ? -5.255 6.712 -7.252 1.00 92.00 101 GLU A O 1
ATOM 765 N N . SER A 1 102 ? -3.304 6.116 -6.295 1.00 91.50 102 SER A N 1
ATOM 766 C CA . SER A 1 102 ? -2.601 7.382 -6.470 1.00 91.50 102 SER A CA 1
ATOM 767 C C . SER A 1 102 ? -1.139 7.091 -6.804 1.00 91.50 102 SER A C 1
ATOM 769 O O . SER A 1 102 ? -0.451 6.430 -6.027 1.00 91.50 102 SER A O 1
ATOM 771 N N . CYS A 1 103 ? -0.663 7.577 -7.950 1.00 90.31 103 CYS A N 1
ATOM 772 C CA . CYS A 1 103 ? 0.754 7.543 -8.315 1.00 90.31 103 CYS A CA 1
ATOM 773 C C . CYS A 1 103 ? 1.336 8.946 -8.191 1.00 90.31 103 CYS A C 1
ATOM 775 O O . CYS A 1 103 ? 0.675 9.923 -8.549 1.00 90.31 103 CYS A O 1
ATOM 777 N N . GLY A 1 104 ? 2.569 9.054 -7.707 1.00 86.00 104 GLY A N 1
ATOM 778 C CA . GLY A 1 104 ? 3.194 10.356 -7.503 1.00 86.00 104 GLY A CA 1
ATOM 779 C C . GLY A 1 104 ? 4.713 10.321 -7.532 1.00 86.00 104 GLY A C 1
ATOM 780 O O . GLY A 1 104 ? 5.339 9.278 -7.337 1.00 86.00 104 GLY A O 1
ATOM 781 N N . GLU A 1 105 ? 5.288 11.493 -7.791 1.00 77.50 105 GLU A N 1
ATOM 782 C CA . GLU A 1 105 ? 6.713 11.793 -7.652 1.00 77.50 105 GLU A CA 1
ATOM 783 C C . GLU A 1 105 ? 6.933 12.544 -6.330 1.00 77.50 105 GLU A C 1
ATOM 785 O O . GLU A 1 105 ? 6.168 13.450 -5.985 1.00 77.50 105 GLU A O 1
ATOM 790 N N . GLY A 1 106 ? 7.994 12.213 -5.596 1.00 73.88 106 GLY A N 1
ATOM 791 C CA . GLY A 1 106 ? 8.380 12.922 -4.372 1.00 73.88 106 GLY A CA 1
ATOM 792 C C . GLY A 1 106 ? 8.343 12.059 -3.109 1.00 73.88 106 GLY A C 1
ATOM 793 O O . GLY A 1 106 ? 8.106 10.859 -3.182 1.00 73.88 106 GLY A O 1
ATOM 794 N N . PRO A 1 107 ? 8.607 12.648 -1.929 1.00 81.25 107 PRO A N 1
ATOM 795 C CA . PRO A 1 107 ? 8.868 11.878 -0.713 1.00 81.25 107 PRO A CA 1
ATOM 796 C C . PRO A 1 107 ? 7.623 11.196 -0.133 1.00 81.25 107 PRO A C 1
ATOM 798 O O . PRO A 1 107 ? 7.765 10.332 0.729 1.00 81.25 107 PRO A O 1
ATOM 801 N N . ILE A 1 108 ? 6.413 11.576 -0.570 1.00 87.69 108 ILE A N 1
ATOM 802 C CA . ILE A 1 108 ? 5.139 11.090 -0.023 1.00 87.69 108 ILE A CA 1
ATOM 803 C C . ILE A 1 108 ? 4.122 10.877 -1.155 1.00 87.69 108 ILE A C 1
ATOM 805 O O . ILE A 1 108 ? 3.894 11.793 -1.943 1.00 87.69 108 ILE A O 1
ATOM 809 N N . ILE A 1 109 ? 3.454 9.717 -1.190 1.00 90.25 109 ILE A N 1
ATOM 810 C CA . ILE A 1 109 ? 2.169 9.532 -1.887 1.00 90.25 109 ILE A CA 1
ATOM 811 C C . ILE A 1 109 ? 1.050 9.605 -0.852 1.00 90.25 109 ILE A C 1
ATOM 813 O O . ILE A 1 109 ? 1.124 8.972 0.200 1.00 90.25 109 ILE A O 1
ATOM 817 N N . ASP A 1 110 ? -0.010 10.336 -1.181 1.00 91.06 110 ASP A N 1
ATOM 818 C CA . ASP A 1 110 ? -1.219 10.459 -0.373 1.00 91.06 110 ASP A CA 1
ATOM 819 C C . ASP A 1 110 ? -2.439 10.031 -1.195 1.00 91.06 110 ASP A C 1
ATOM 821 O O . ASP A 1 110 ? -2.543 10.333 -2.390 1.00 91.06 110 ASP A O 1
ATOM 825 N N . ILE A 1 111 ? -3.352 9.310 -0.553 1.00 92.75 111 ILE A N 1
ATOM 826 C CA . ILE A 1 111 ? -4.595 8.837 -1.155 1.00 92.75 111 ILE A CA 1
ATOM 827 C C . ILE A 1 111 ? -5.694 8.760 -0.094 1.00 92.75 111 ILE A C 1
ATOM 829 O O . ILE A 1 111 ? -5.432 8.434 1.064 1.00 92.75 111 ILE A O 1
ATOM 833 N N . GLY A 1 112 ? -6.939 9.037 -0.481 1.00 91.62 112 GLY A N 1
ATOM 834 C CA . GLY A 1 112 ? -8.099 8.881 0.393 1.00 91.62 112 GLY A CA 1
ATOM 835 C C . GLY A 1 112 ? -9.283 8.239 -0.316 1.00 91.62 112 GLY A C 1
ATOM 836 O O . GLY A 1 112 ? -9.583 8.575 -1.461 1.00 91.62 112 GLY A O 1
ATOM 837 N N . VAL A 1 113 ? -9.970 7.342 0.387 1.00 90.31 113 VAL A N 1
ATOM 838 C CA . VAL A 1 113 ? -11.183 6.650 -0.058 1.00 90.31 113 VAL A CA 1
ATOM 839 C C . VAL A 1 113 ? -12.059 6.324 1.152 1.00 90.31 113 VAL A C 1
ATOM 841 O O . VAL A 1 113 ? -11.551 5.935 2.193 1.00 90.31 113 VAL A O 1
ATOM 844 N N . GLN A 1 114 ? -13.374 6.529 1.027 1.00 86.25 114 GLN A N 1
ATOM 845 C CA . GLN A 1 114 ? -14.408 6.072 1.977 1.00 86.25 114 GLN A CA 1
ATOM 846 C C . GLN A 1 114 ? -14.046 6.155 3.476 1.00 86.25 114 GLN A C 1
ATOM 848 O O . GLN A 1 114 ? -14.092 5.169 4.198 1.00 86.25 114 GLN A O 1
ATOM 853 N N . GLY A 1 115 ? -13.708 7.351 3.968 1.00 89.06 115 GLY A N 1
ATOM 854 C CA . GLY A 1 115 ? -13.424 7.555 5.398 1.00 89.06 115 GLY A CA 1
ATOM 855 C C . GLY A 1 115 ? -12.025 7.113 5.834 1.00 89.06 115 GLY A C 1
ATOM 856 O O . GLY A 1 115 ? -11.670 7.296 6.992 1.00 89.06 115 GLY A O 1
ATOM 857 N N . VAL A 1 116 ? -11.198 6.624 4.912 1.00 93.00 116 VAL A N 1
ATOM 858 C CA . VAL A 1 116 ? -9.789 6.296 5.125 1.00 93.00 116 VAL A CA 1
ATOM 859 C C . VAL A 1 116 ? -8.907 7.212 4.287 1.00 93.00 116 VAL A C 1
ATOM 861 O O . VAL A 1 116 ? -9.221 7.569 3.151 1.00 93.00 116 VAL A O 1
ATOM 864 N N . ARG A 1 117 ? -7.764 7.597 4.849 1.00 93.94 117 ARG A N 1
ATOM 865 C CA . ARG A 1 117 ? -6.659 8.223 4.129 1.00 93.94 117 ARG A CA 1
ATOM 866 C C . ARG A 1 117 ? -5.372 7.494 4.466 1.00 93.94 117 ARG A C 1
ATOM 868 O O . ARG A 1 117 ? -5.129 7.199 5.633 1.00 93.94 117 ARG A O 1
ATOM 875 N N . ALA A 1 118 ? -4.556 7.226 3.457 1.00 94.12 118 ALA A N 1
ATOM 876 C CA . ALA A 1 118 ? -3.256 6.596 3.603 1.00 94.12 118 ALA A CA 1
ATOM 877 C C . ALA A 1 118 ? -2.152 7.494 3.052 1.00 94.12 118 ALA A C 1
ATOM 879 O O . ALA A 1 118 ? -2.342 8.225 2.077 1.00 94.12 118 ALA A O 1
ATOM 880 N N . GLN A 1 119 ? -0.992 7.408 3.691 1.00 93.31 119 GLN A N 1
ATOM 881 C CA . GLN A 1 119 ? 0.235 8.056 3.265 1.00 93.31 119 GLN A CA 1
ATOM 882 C C . GLN A 1 119 ? 1.363 7.040 3.221 1.00 93.31 119 GLN A C 1
ATOM 884 O O . GLN A 1 119 ? 1.617 6.346 4.211 1.00 93.31 119 GLN A O 1
ATOM 889 N N . TYR A 1 120 ? 2.044 6.989 2.081 1.00 92.00 120 TYR A N 1
ATOM 890 C CA . TYR A 1 120 ? 3.263 6.218 1.902 1.00 92.00 120 TYR A CA 1
ATOM 891 C C . TYR A 1 120 ? 4.466 7.144 1.757 1.00 92.00 120 TYR A C 1
ATOM 893 O O . TYR A 1 120 ? 4.425 8.078 0.961 1.00 92.00 120 TYR A O 1
ATOM 901 N N . TYR A 1 121 ? 5.534 6.865 2.500 1.00 88.44 121 TYR A N 1
ATOM 902 C CA . TYR A 1 121 ? 6.755 7.666 2.536 1.00 88.44 121 TYR A CA 1
ATOM 903 C C . TYR A 1 121 ? 7.882 6.943 1.789 1.00 88.44 121 TYR A C 1
ATOM 905 O O . TYR A 1 121 ? 8.268 5.839 2.162 1.00 88.44 121 TYR A O 1
ATOM 913 N N . PHE A 1 122 ? 8.408 7.555 0.731 1.00 78.19 122 PHE A N 1
ATOM 914 C CA . PHE A 1 122 ? 9.527 7.013 -0.050 1.00 78.19 122 PHE A CA 1
ATOM 915 C C . PHE A 1 122 ? 10.853 7.274 0.649 1.00 78.19 122 PHE A C 1
ATOM 917 O O . PHE A 1 122 ? 11.733 6.419 0.680 1.00 78.19 122 PHE A O 1
ATOM 924 N N . GLU A 1 123 ? 10.981 8.490 1.177 1.00 69.38 123 GLU A N 1
ATOM 925 C CA . GLU A 1 123 ? 12.177 9.027 1.803 1.00 69.38 123 GLU A CA 1
ATOM 926 C C . GLU A 1 123 ? 11.762 10.042 2.876 1.00 69.38 123 GLU A C 1
ATOM 928 O O . GLU A 1 123 ? 10.833 10.830 2.680 1.00 69.38 123 GLU A O 1
ATOM 933 N N . GLY A 1 124 ? 12.482 10.057 3.998 1.00 65.38 124 GLY A N 1
ATOM 934 C CA . GLY A 1 124 ? 12.231 10.977 5.108 1.00 65.38 124 GLY A CA 1
ATOM 935 C C . GLY A 1 124 ? 11.333 10.407 6.208 1.00 65.38 124 GLY A C 1
ATOM 936 O O . GLY A 1 124 ? 10.926 9.249 6.181 1.00 65.38 124 GLY A O 1
ATOM 937 N N . GLU A 1 125 ? 11.074 11.227 7.226 1.00 63.59 125 GLU A N 1
ATOM 938 C CA . GLU A 1 125 ? 10.250 10.849 8.377 1.00 63.59 125 GLU A CA 1
ATOM 939 C C . GLU A 1 125 ? 8.805 11.322 8.193 1.00 63.59 125 GLU A C 1
ATOM 941 O O . GLU A 1 125 ? 8.548 12.401 7.655 1.00 63.59 125 GLU A O 1
ATOM 946 N N . ALA A 1 126 ? 7.861 10.503 8.656 1.00 66.50 126 ALA A N 1
ATOM 947 C CA . ALA A 1 126 ? 6.447 10.844 8.639 1.00 66.50 126 ALA A CA 1
ATOM 948 C C . ALA A 1 126 ? 6.132 12.018 9.572 1.00 66.50 126 ALA A C 1
ATOM 950 O O . ALA A 1 126 ? 6.760 12.165 10.620 1.00 66.50 126 ALA A O 1
ATOM 951 N N . GLU A 1 127 ? 5.107 12.811 9.241 1.00 63.19 127 GLU A N 1
ATOM 952 C CA . GLU A 1 127 ? 4.541 13.740 10.220 1.00 63.19 127 GLU A CA 1
ATOM 953 C C . GLU A 1 127 ? 3.889 12.931 11.351 1.00 63.19 127 GLU A C 1
ATOM 955 O O . GLU A 1 127 ? 2.787 12.395 11.211 1.00 63.19 127 GLU A O 1
ATOM 960 N N . GLU A 1 128 ? 4.573 12.831 12.492 1.00 64.25 128 GLU A N 1
ATOM 961 C CA . GLU A 1 128 ? 4.011 12.234 13.701 1.00 64.25 128 GLU A CA 1
ATOM 962 C C . GLU A 1 128 ? 3.009 13.207 14.326 1.00 64.25 128 GLU A C 1
ATOM 964 O O . GLU A 1 128 ? 3.350 14.081 15.123 1.00 64.25 128 GLU A O 1
ATOM 969 N N . THR A 1 129 ? 1.744 13.073 13.937 1.00 72.06 129 THR A N 1
ATOM 970 C CA . THR A 1 129 ? 0.629 13.685 14.663 1.00 72.06 129 THR A CA 1
ATOM 971 C C . THR A 1 129 ? -0.252 12.589 15.245 1.00 72.06 129 THR A C 1
ATOM 973 O O . THR A 1 129 ? -0.410 11.534 14.633 1.00 72.06 129 THR A O 1
ATOM 976 N N . ASP A 1 130 ? -0.876 12.856 16.396 1.00 71.69 130 ASP A N 1
ATOM 977 C CA . ASP A 1 130 ? -1.725 11.901 17.137 1.00 71.69 130 ASP A CA 1
ATOM 978 C C . ASP A 1 130 ? -2.903 11.327 16.320 1.00 71.69 130 ASP A C 1
ATOM 980 O O . ASP A 1 130 ? -3.601 10.426 16.777 1.00 71.69 130 ASP A O 1
ATOM 984 N N . ALA A 1 131 ? -3.170 11.869 15.129 1.00 85.25 131 ALA A N 1
ATOM 985 C CA . ALA A 1 131 ? -4.274 11.467 14.271 1.00 85.25 131 ALA A CA 1
ATOM 986 C C . ALA A 1 131 ? -3.915 10.384 13.237 1.00 85.25 131 ALA A C 1
ATOM 988 O O . ALA A 1 131 ? -4.824 9.931 12.544 1.00 85.25 131 ALA A O 1
ATOM 989 N N . TRP A 1 132 ? -2.640 10.004 13.095 1.00 90.56 132 TRP A N 1
ATOM 990 C CA . TRP A 1 132 ? -2.198 8.974 12.149 1.00 90.56 132 TRP A CA 1
ATOM 991 C C . TRP A 1 132 ? -1.710 7.721 12.872 1.00 90.56 132 TRP A C 1
ATOM 993 O O . TRP A 1 132 ? -0.859 7.784 13.757 1.00 90.56 132 TRP A O 1
ATOM 1003 N N . GLU A 1 133 ? -2.199 6.566 12.438 1.00 91.19 133 GLU A N 1
ATOM 1004 C CA . GLU A 1 133 ? -1.759 5.259 12.904 1.00 91.19 133 GLU A CA 1
ATOM 1005 C C . GLU A 1 133 ? -0.640 4.715 12.005 1.00 91.19 133 GLU A C 1
ATOM 1007 O O . GLU A 1 133 ? -0.713 4.772 10.774 1.00 91.19 133 GLU A O 1
ATOM 1012 N N . LYS A 1 134 ? 0.421 4.178 12.617 1.00 90.75 134 LYS A N 1
ATOM 1013 C CA . LYS A 1 134 ? 1.512 3.501 11.907 1.00 90.75 134 LYS A CA 1
ATOM 1014 C C . LYS A 1 134 ? 1.199 2.025 11.713 1.00 90.75 134 LYS A C 1
ATOM 1016 O O . LYS A 1 134 ? 1.294 1.263 12.667 1.00 90.75 134 LYS A O 1
ATOM 1021 N N . LEU A 1 135 ? 0.930 1.633 10.467 1.00 90.81 135 LEU A N 1
ATOM 1022 C CA . LEU A 1 135 ? 0.636 0.241 10.106 1.00 90.81 135 LEU A CA 1
ATOM 1023 C C . LEU A 1 135 ? 1.849 -0.521 9.554 1.00 90.81 135 LEU A C 1
ATOM 1025 O O . LEU A 1 135 ? 2.008 -1.708 9.818 1.00 90.81 135 LEU A O 1
ATOM 1029 N N . ALA A 1 136 ? 2.738 0.163 8.830 1.00 89.69 136 ALA A N 1
ATOM 1030 C CA . ALA A 1 136 ? 3.991 -0.395 8.310 1.00 89.69 136 ALA A CA 1
ATOM 1031 C C . ALA A 1 136 ? 5.118 0.653 8.425 1.00 89.69 136 ALA A C 1
ATOM 1033 O O . ALA A 1 136 ? 4.821 1.820 8.708 1.00 89.69 136 ALA A O 1
ATOM 1034 N N . PRO A 1 137 ? 6.409 0.304 8.222 1.00 87.31 137 PRO A N 1
ATOM 1035 C CA . PRO A 1 137 ? 7.522 1.255 8.343 1.00 87.31 137 PRO A CA 1
ATOM 1036 C C . PRO A 1 137 ? 7.247 2.596 7.648 1.00 87.31 137 PRO A C 1
ATOM 1038 O O . PRO A 1 137 ? 7.259 3.640 8.313 1.00 87.31 137 PRO A O 1
ATOM 1041 N N . ASN A 1 138 ? 6.813 2.521 6.388 1.00 90.31 138 ASN A N 1
ATOM 1042 C CA . ASN A 1 138 ? 6.554 3.660 5.507 1.00 90.31 138 ASN A CA 1
ATOM 1043 C C . ASN A 1 138 ? 5.069 3.929 5.246 1.00 90.31 138 ASN A C 1
ATOM 1045 O O . ASN A 1 138 ? 4.758 4.771 4.418 1.00 90.31 138 ASN A O 1
ATOM 1049 N N . LEU A 1 139 ? 4.152 3.247 5.942 1.00 92.00 139 LEU A N 1
ATOM 1050 C CA . LEU A 1 139 ? 2.709 3.440 5.780 1.00 92.00 139 LEU A CA 1
ATOM 1051 C C . LEU A 1 139 ? 2.109 4.071 7.034 1.00 92.00 139 LEU A C 1
ATOM 1053 O O . LEU A 1 139 ? 2.336 3.595 8.154 1.00 92.00 139 LEU A O 1
ATOM 1057 N N . ARG A 1 140 ? 1.321 5.126 6.841 1.00 92.94 140 ARG A N 1
ATOM 1058 C CA . ARG A 1 140 ? 0.452 5.712 7.864 1.00 92.94 140 ARG A CA 1
ATOM 1059 C C . ARG A 1 140 ? -0.977 5.764 7.359 1.00 92.94 140 ARG A C 1
ATOM 1061 O O . ARG A 1 140 ? -1.201 6.057 6.188 1.00 92.94 140 ARG A O 1
ATOM 1068 N N . VAL A 1 141 ? -1.926 5.515 8.251 1.00 93.88 141 VAL A N 1
ATOM 1069 C CA . VAL A 1 141 ? -3.353 5.522 7.929 1.00 93.88 141 VAL A CA 1
ATOM 1070 C C . VAL A 1 141 ? -4.115 6.340 8.959 1.00 93.88 141 VAL A C 1
ATOM 1072 O O . VAL A 1 141 ? -3.779 6.353 10.140 1.00 93.88 141 VAL A O 1
ATOM 1075 N N . LYS A 1 142 ? -5.125 7.068 8.494 1.00 92.25 142 LYS A N 1
ATOM 1076 C CA . LYS A 1 142 ? -6.057 7.817 9.326 1.00 92.25 142 LYS A CA 1
ATOM 1077 C C . LYS A 1 142 ? -7.482 7.528 8.881 1.00 92.25 142 LYS A C 1
ATOM 1079 O O . LYS A 1 142 ? -7.779 7.579 7.688 1.00 92.25 142 LYS A O 1
ATOM 1084 N N . THR A 1 143 ? -8.354 7.296 9.852 1.00 89.81 143 THR A N 1
ATOM 1085 C CA . THR A 1 143 ? -9.797 7.147 9.658 1.00 89.81 143 THR A CA 1
ATOM 1086 C C . THR A 1 143 ? -10.542 8.429 10.059 1.00 89.81 143 THR A C 1
ATOM 1088 O O . THR A 1 143 ? -10.026 9.240 10.841 1.00 89.81 143 THR A O 1
ATOM 1091 N N . TYR A 1 144 ? -11.729 8.654 9.487 1.00 85.00 144 TYR A N 1
ATOM 1092 C CA . TYR A 1 144 ? -12.567 9.843 9.702 1.00 85.00 144 TYR A CA 1
ATOM 1093 C C . TYR A 1 144 ? -14.037 9.491 9.919 1.00 85.00 144 TYR A C 1
ATOM 1095 O O . TYR A 1 144 ? -14.532 8.567 9.239 1.00 85.00 144 TYR A O 1
#

Secondary structure (DSSP, 8-state):
-----PPPP-------------------------SSGGGSPP-GGGPPPTTTTTSSB-TTT-EEEEEETTEEEEEEPBPTTS---SSEEEEEEETTTEEEEEEESSSEEEEEETTEEEEEESSS-----TT-EEEETTEEEEE-

Radius of gyration: 25.21 Å; chains: 1; bounding box: 49×68×58 Å

Sequence (144 aa):
MKKILIQDNKLGPKTVVAATICFIATFVAGCSTSENPFDQDRSADDELPATAETFAANPETTRNLSTYDNFEFFIAQPSSSADSQGDLCLLIVEDDITATESCGEGPIIDIGVQGVRAQYYFEGEAEETDAWEKLAPNLRVKTY

Foldseek 3Di:
DDDDDDDDDDDDDDDDDDDDDDPPPPPPPVPPVPLDQQVDDDDPLQAQQPQPPPDQFDSVAKGFFADDDQKTKIKGAGDPPDPQQARIKIKIDGNSHDMDIDHHHDQWDWDDDDQKIKIFGPDDDDPDDPQWDDGGSGMIMGGD

pLDDT: mean 76.13, std 19.2, range [36.28, 95.25]